Protein AF-A0A1M6I3C1-F1 (afdb_monomer_lite)

Secondary structure (DSSP, 8-state):
-----HHHHHHHHHTTT---TTB-TTTSSB----TTTT--GGGGS---HHHHHTS-TTTTTTSPPPHHHHHHH--

Radius of gyration: 16.52 Å; chains: 1; bounding box: 36×21×51 Å

Sequence (75 aa):
MGVCTLETIRYKELKKDEIDKRICPLCGKDNNCQHGQGGCWCDTVKFPKYILDLVPSDKKGKACICKSCLEKYQK

Organism: NCBI:txid1121298

InterPro domains:
  IPR032720 Cysteine-rich CWC [PF14375] (24-71)

Foldseek 3Di:
DDPPDPVVVVVCVVCVLPDDQQAAQQPRHGQPAPVVVPDDPVVVDDQDPVLLVSGPPSCRPRHDHHPVSSVVVVD

Structure (mmCIF, N/CA/C/O backbone):
data_AF-A0A1M6I3C1-F1
#
_entry.id   AF-A0A1M6I3C1-F1
#
loop_
_atom_site.group_PDB
_atom_site.id
_atom_site.type_symbol
_atom_site.label_atom_id
_atom_site.label_alt_id
_atom_site.label_comp_id
_atom_site.label_asym_id
_atom_site.label_entity_id
_atom_site.label_seq_id
_atom_site.pdbx_PDB_ins_code
_atom_site.Cartn_x
_atom_site.Cartn_y
_atom_site.Cartn_z
_atom_site.occupancy
_atom_site.B_iso_or_equiv
_atom_site.auth_seq_id
_atom_site.auth_comp_id
_atom_site.auth_asym_id
_atom_site.auth_atom_id
_atom_site.pdbx_PDB_model_num
ATOM 1 N N . MET A 1 1 ? -18.626 13.868 -35.868 1.00 41.50 1 MET A N 1
ATOM 2 C CA . MET A 1 1 ? -18.172 12.536 -36.323 1.00 41.50 1 MET A CA 1
ATOM 3 C C . MET A 1 1 ? -18.010 11.652 -35.097 1.00 41.50 1 MET A C 1
ATOM 5 O O . MET A 1 1 ? -16.968 11.670 -34.463 1.00 41.50 1 MET A O 1
ATOM 9 N N . GLY A 1 2 ? -19.085 10.978 -34.691 1.00 51.59 2 GLY A N 1
ATOM 10 C CA . GLY A 1 2 ? -19.074 10.017 -33.591 1.00 51.59 2 GLY A CA 1
ATOM 11 C C . GLY A 1 2 ? -19.297 8.634 -34.173 1.00 51.59 2 GLY A C 1
ATOM 12 O O . GLY A 1 2 ? -20.435 8.190 -34.268 1.00 51.59 2 GLY A O 1
ATOM 13 N N . VAL A 1 3 ? -18.228 7.986 -34.629 1.00 48.69 3 VAL A N 1
ATOM 14 C CA . VAL A 1 3 ? -18.295 6.578 -35.025 1.00 48.69 3 VAL A CA 1
ATOM 15 C C . VAL A 1 3 ? -18.168 5.743 -33.757 1.00 48.69 3 VAL A C 1
ATOM 17 O O . VAL A 1 3 ? -17.077 5.414 -33.308 1.00 48.69 3 VAL A O 1
ATOM 20 N N . CYS A 1 4 ? -19.307 5.466 -33.124 1.00 52.19 4 CYS A N 1
ATOM 21 C CA . CYS A 1 4 ? -19.393 4.514 -32.023 1.00 52.19 4 CYS A CA 1
ATOM 22 C C . CYS A 1 4 ? -19.337 3.100 -32.624 1.00 52.19 4 CYS A C 1
ATOM 24 O O . CYS A 1 4 ? -20.358 2.436 -32.789 1.00 52.19 4 CYS A O 1
ATOM 26 N N . THR A 1 5 ? -18.154 2.677 -33.074 1.00 55.72 5 THR A N 1
ATOM 27 C CA . THR A 1 5 ? -17.945 1.311 -33.564 1.00 55.72 5 THR A CA 1
ATOM 28 C C . THR A 1 5 ? -17.877 0.363 -32.368 1.00 55.72 5 THR A C 1
ATOM 30 O O . THR A 1 5 ? -17.270 0.685 -31.342 1.00 55.72 5 THR A O 1
ATOM 33 N N . LEU A 1 6 ? -18.474 -0.825 -32.497 1.00 56.44 6 LEU A N 1
ATOM 34 C CA . LEU A 1 6 ? -18.436 -1.897 -31.487 1.00 56.44 6 LEU A CA 1
ATOM 35 C C . LEU A 1 6 ? -16.998 -2.236 -31.032 1.00 56.4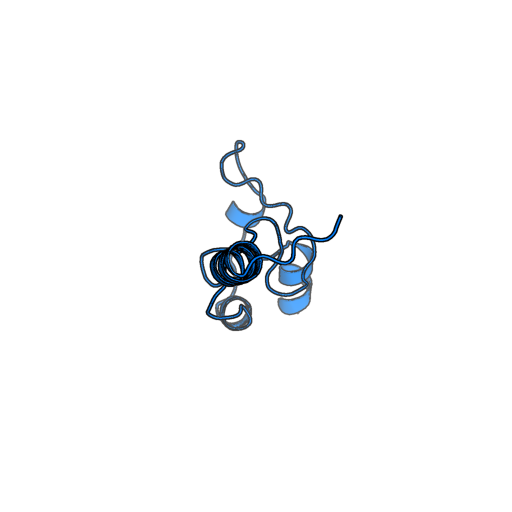4 6 LEU A C 1
ATOM 37 O O . LEU A 1 6 ? -16.784 -2.671 -29.902 1.00 56.44 6 LEU A O 1
ATOM 41 N N . GLU A 1 7 ? -15.998 -1.963 -31.874 1.00 56.75 7 GLU A N 1
ATOM 42 C CA . GLU A 1 7 ? -14.573 -2.120 -31.566 1.00 56.75 7 GLU A CA 1
ATOM 43 C C . GLU A 1 7 ? -14.071 -1.176 -30.461 1.00 56.75 7 GLU A C 1
ATOM 45 O O . GLU A 1 7 ? -13.261 -1.590 -29.633 1.00 56.75 7 GLU A O 1
ATOM 50 N N . THR A 1 8 ? -14.571 0.065 -30.372 1.00 54.72 8 THR A N 1
ATOM 51 C CA . THR A 1 8 ? -14.167 1.007 -29.304 1.00 54.72 8 THR A CA 1
ATOM 52 C C . THR A 1 8 ? -14.798 0.684 -27.951 1.00 54.72 8 THR A C 1
ATOM 54 O O . THR A 1 8 ? -14.172 0.919 -26.915 1.00 54.72 8 THR A O 1
ATOM 57 N N . ILE A 1 9 ? -16.001 0.101 -27.946 1.00 56.94 9 ILE A N 1
ATOM 58 C CA . ILE A 1 9 ? -16.643 -0.416 -26.730 1.00 56.94 9 ILE A CA 1
ATOM 59 C C . ILE A 1 9 ? -15.845 -1.618 -26.216 1.00 56.94 9 ILE A C 1
ATOM 61 O O . ILE A 1 9 ? -15.397 -1.600 -25.072 1.00 56.94 9 ILE A O 1
ATOM 65 N N . ARG A 1 10 ? -15.530 -2.580 -27.094 1.00 60.00 10 ARG A N 1
ATOM 66 C CA . ARG A 1 10 ? -14.672 -3.729 -26.770 1.00 60.00 10 ARG A CA 1
ATOM 67 C C . ARG A 1 10 ? -13.281 -3.301 -26.283 1.00 60.00 10 ARG A C 1
ATOM 69 O O . ARG A 1 10 ? -12.774 -3.871 -25.325 1.00 60.00 10 ARG A O 1
ATOM 76 N N . TYR A 1 11 ? -12.673 -2.270 -26.874 1.00 56.22 11 TYR A N 1
ATOM 77 C CA . TYR A 1 11 ? -11.372 -1.748 -26.430 1.00 56.22 11 TYR A CA 1
ATOM 78 C C . TYR A 1 11 ? -11.429 -1.070 -25.047 1.00 56.22 11 TYR A C 1
ATOM 80 O O . TYR A 1 11 ? -10.503 -1.216 -24.251 1.00 56.22 11 TYR A O 1
ATOM 88 N N . LYS A 1 12 ? -12.523 -0.366 -24.721 1.00 54.78 12 LYS A N 1
ATOM 89 C CA . LYS A 1 12 ? -12.747 0.206 -23.379 1.00 54.78 12 LYS A CA 1
ATOM 90 C C . LYS A 1 12 ? -13.054 -0.857 -22.322 1.00 54.78 12 LYS A C 1
ATOM 92 O O . LYS A 1 12 ? -12.630 -0.694 -21.183 1.00 54.78 12 LYS A O 1
ATOM 97 N N . GLU A 1 13 ? -13.747 -1.935 -22.684 1.00 57.12 13 GLU A N 1
ATOM 98 C CA . GLU A 1 13 ? -13.999 -3.068 -21.784 1.00 57.12 13 GLU A CA 1
ATOM 99 C C . GLU A 1 13 ? -12.721 -3.872 -21.498 1.00 57.12 13 GLU A C 1
ATOM 101 O O . GLU A 1 13 ? -12.477 -4.218 -20.348 1.00 57.12 13 GLU A O 1
ATOM 106 N N . LEU A 1 14 ? -11.848 -4.072 -22.494 1.00 58.91 14 LEU A N 1
ATOM 107 C CA . LEU A 1 14 ? -10.573 -4.795 -22.340 1.00 58.91 14 LEU A CA 1
ATOM 108 C C . LEU A 1 14 ? -9.504 -4.035 -21.531 1.00 58.91 14 LEU A C 1
ATOM 110 O O . LEU A 1 14 ? -8.566 -4.647 -21.026 1.00 58.91 14 LEU A O 1
ATOM 114 N N . LYS A 1 15 ? -9.620 -2.709 -21.405 1.00 55.25 15 LYS A N 1
ATOM 115 C CA . LYS A 1 15 ? -8.682 -1.851 -20.653 1.00 55.25 15 LYS A CA 1
ATOM 116 C C . LYS A 1 15 ? -9.121 -1.548 -19.217 1.00 55.25 15 LYS A C 1
ATOM 118 O O . LYS A 1 15 ? -8.404 -0.853 -18.499 1.00 55.25 15 LYS A O 1
ATOM 123 N N . LYS A 1 16 ? -10.287 -2.040 -18.788 1.00 53.16 16 LYS A N 1
ATOM 124 C CA . LYS A 1 16 ? -10.897 -1.680 -17.498 1.00 53.16 16 LYS A CA 1
ATOM 125 C C . LYS A 1 16 ? -10.128 -2.203 -16.274 1.00 53.16 16 LYS A C 1
ATOM 127 O O . LYS A 1 16 ? -10.303 -1.662 -15.186 1.00 53.16 16 LYS A O 1
ATOM 132 N N . ASP A 1 17 ? -9.243 -3.178 -16.468 1.00 60.44 17 ASP A N 1
ATOM 133 C CA . ASP A 1 17 ? -8.486 -3.848 -15.403 1.00 60.44 17 ASP A CA 1
ATOM 134 C C . ASP A 1 17 ? -7.018 -3.390 -15.277 1.00 60.44 17 ASP A C 1
ATOM 136 O O . ASP A 1 17 ? -6.226 -4.010 -14.561 1.00 60.44 17 ASP A O 1
ATOM 140 N N . GLU A 1 18 ? -6.610 -2.315 -15.963 1.00 72.06 18 GLU A N 1
ATOM 141 C CA . GLU A 1 18 ? -5.246 -1.790 -15.832 1.00 72.06 18 GLU A CA 1
ATOM 142 C C . GLU A 1 18 ? -5.079 -1.096 -14.467 1.00 72.06 18 GLU A C 1
ATOM 144 O O . GLU A 1 18 ? -5.513 0.033 -14.246 1.00 72.06 18 GLU A O 1
ATOM 149 N N . ILE A 1 19 ? -4.475 -1.805 -13.512 1.00 82.12 19 ILE A N 1
ATOM 150 C CA . ILE A 1 19 ? -4.229 -1.286 -12.163 1.00 82.12 19 ILE A CA 1
ATOM 151 C C . ILE A 1 19 ? -3.121 -0.241 -12.210 1.00 82.12 19 ILE A C 1
ATOM 153 O O . ILE A 1 19 ? -1.959 -0.559 -12.475 1.00 82.12 19 ILE A O 1
ATOM 157 N N . ASP A 1 20 ? -3.479 0.997 -11.876 1.00 90.25 20 ASP A N 1
ATOM 158 C CA . ASP A 1 20 ? -2.511 2.078 -11.751 1.00 90.25 20 ASP A CA 1
ATOM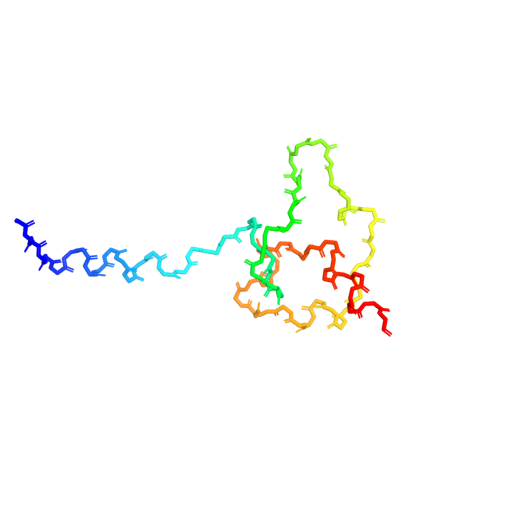 159 C C . ASP A 1 20 ? -1.652 1.895 -10.491 1.00 90.25 20 ASP A C 1
ATOM 161 O O . ASP A 1 20 ? -2.093 2.094 -9.355 1.00 90.25 20 ASP A O 1
ATOM 165 N N . LYS A 1 21 ? -0.389 1.522 -10.709 1.00 90.75 21 LYS A N 1
ATOM 166 C CA . LYS A 1 21 ? 0.598 1.280 -9.651 1.00 90.75 21 LYS A CA 1
ATOM 167 C C . LYS A 1 21 ? 0.990 2.549 -8.891 1.00 90.75 21 LYS A C 1
ATOM 169 O O . LYS A 1 21 ? 1.556 2.432 -7.804 1.00 90.75 21 LYS A O 1
ATOM 174 N N . ARG A 1 22 ? 0.716 3.740 -9.439 1.00 92.62 22 ARG A N 1
ATOM 175 C CA . ARG A 1 22 ? 1.005 5.040 -8.808 1.00 92.62 22 ARG A CA 1
ATOM 176 C C . ARG A 1 22 ? -0.114 5.503 -7.886 1.00 92.62 22 ARG A C 1
ATOM 178 O O . ARG A 1 22 ? 0.083 6.435 -7.115 1.00 92.62 22 ARG A O 1
ATOM 185 N N . ILE A 1 23 ? -1.268 4.841 -7.908 1.00 95.81 23 ILE A N 1
ATOM 186 C CA . ILE A 1 23 ? -2.415 5.217 -7.088 1.00 95.81 23 ILE A CA 1
ATOM 187 C C . ILE A 1 23 ? -2.487 4.351 -5.833 1.00 95.81 23 ILE A C 1
ATOM 189 O O . ILE A 1 23 ? -2.485 3.122 -5.881 1.00 95.81 23 ILE A O 1
ATOM 193 N N . CYS A 1 24 ? -2.589 5.004 -4.678 1.00 96.81 24 CYS A N 1
ATOM 194 C CA . CYS A 1 24 ? -2.783 4.348 -3.397 1.00 96.81 24 CYS A CA 1
ATOM 195 C C . CYS A 1 24 ? -4.119 3.591 -3.397 1.00 96.81 24 CYS A C 1
ATOM 197 O O . CYS A 1 24 ? -5.175 4.214 -3.559 1.00 96.81 24 CYS A O 1
ATOM 199 N N . PRO A 1 25 ? -4.119 2.273 -3.136 1.00 96.38 25 PRO A N 1
ATOM 200 C CA . PRO A 1 25 ? -5.332 1.470 -3.208 1.00 96.38 25 PRO A CA 1
ATOM 201 C C . PRO A 1 25 ? -6.330 1.763 -2.077 1.00 96.38 25 PRO A C 1
ATOM 203 O O . PRO A 1 25 ? -7.480 1.352 -2.184 1.00 96.38 25 PRO A O 1
ATOM 206 N N . LEU A 1 26 ? -5.909 2.473 -1.020 1.00 96.44 26 LEU A N 1
ATOM 207 C CA . LEU A 1 26 ? -6.756 2.810 0.130 1.00 96.44 26 LEU A CA 1
ATOM 208 C C . LEU A 1 26 ? -7.440 4.178 0.007 1.00 96.44 26 LEU A C 1
ATOM 210 O O . LEU A 1 26 ? -8.534 4.356 0.530 1.00 96.44 26 LEU A O 1
ATOM 214 N N . CYS A 1 27 ? -6.808 5.157 -0.650 1.00 96.88 27 CYS A N 1
ATOM 215 C CA . CYS A 1 27 ? -7.340 6.525 -0.722 1.00 96.88 27 CYS A CA 1
ATOM 216 C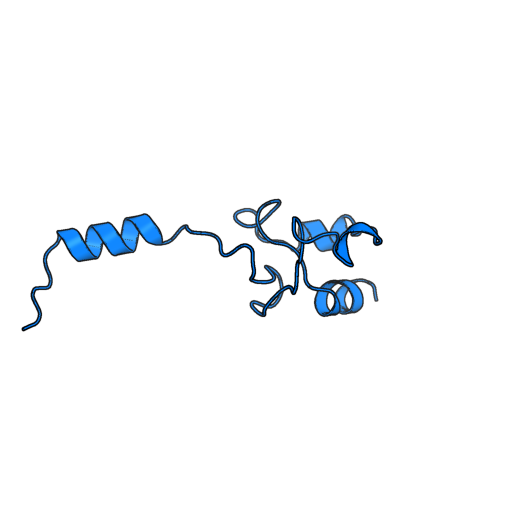 C . CYS A 1 27 ? -7.512 7.082 -2.137 1.00 96.88 27 CYS A C 1
ATOM 218 O O . CYS A 1 27 ? -8.040 8.182 -2.277 1.00 96.88 27 CYS A O 1
ATOM 220 N N . GLY A 1 28 ? -7.057 6.372 -3.173 1.00 95.38 28 GLY A N 1
ATOM 221 C CA . GLY A 1 28 ? -7.190 6.801 -4.568 1.00 95.38 28 GLY A CA 1
ATOM 222 C C . GLY A 1 28 ? -6.301 7.983 -4.974 1.00 95.38 28 GLY A C 1
ATOM 223 O O . GLY A 1 28 ? -6.414 8.458 -6.097 1.00 95.38 28 GLY A O 1
ATOM 224 N N . LYS A 1 29 ? -5.421 8.465 -4.087 1.00 96.94 29 LYS A N 1
ATOM 225 C CA . LYS A 1 29 ? -4.438 9.525 -4.376 1.00 96.94 29 LYS A CA 1
ATOM 226 C C . LYS A 1 29 ? -3.094 8.928 -4.790 1.00 96.94 29 LYS A C 1
ATOM 228 O O . LYS A 1 29 ? -2.863 7.745 -4.562 1.00 96.94 29 LYS A O 1
ATOM 233 N N . ASP A 1 30 ? -2.197 9.753 -5.322 1.00 96.19 30 ASP A N 1
ATOM 234 C CA . ASP A 1 30 ? -0.825 9.346 -5.645 1.00 96.19 30 ASP A CA 1
ATOM 235 C C . ASP A 1 30 ? -0.108 8.736 -4.420 1.00 96.19 30 ASP A C 1
ATOM 237 O O . ASP A 1 30 ? -0.174 9.268 -3.303 1.00 96.19 30 ASP A O 1
ATOM 241 N N . ASN A 1 31 ? 0.537 7.583 -4.606 1.00 95.56 31 ASN A N 1
ATOM 242 C CA . ASN A 1 31 ? 1.230 6.867 -3.538 1.00 95.56 31 ASN A CA 1
ATOM 243 C C . ASN A 1 31 ? 2.675 7.312 -3.307 1.00 95.56 31 ASN A C 1
ATOM 245 O O . ASN A 1 31 ? 3.259 6.932 -2.288 1.00 95.56 31 ASN A O 1
ATOM 249 N N . ASN A 1 32 ? 3.220 8.139 -4.200 1.00 94.19 32 ASN A N 1
ATOM 250 C CA . ASN A 1 32 ? 4.595 8.624 -4.231 1.00 94.19 32 ASN A CA 1
ATOM 251 C C . ASN A 1 32 ? 5.622 7.493 -4.083 1.00 94.19 32 ASN A C 1
ATOM 253 O O . ASN A 1 32 ? 6.686 7.671 -3.485 1.00 94.19 32 ASN A O 1
ATOM 257 N N . CYS A 1 33 ? 5.289 6.302 -4.587 1.00 92.62 33 CYS A N 1
ATOM 258 C CA . CYS A 1 33 ? 6.220 5.192 -4.624 1.00 92.62 33 CYS A CA 1
ATOM 259 C C . CYS A 1 33 ? 7.274 5.443 -5.707 1.00 92.62 33 CYS A C 1
ATOM 261 O O . CYS A 1 33 ? 6.949 5.684 -6.867 1.00 92.62 33 CYS A O 1
ATOM 263 N N . GLN A 1 34 ? 8.541 5.357 -5.313 1.00 91.00 34 GLN A N 1
ATOM 264 C CA . GLN A 1 34 ? 9.714 5.564 -6.168 1.00 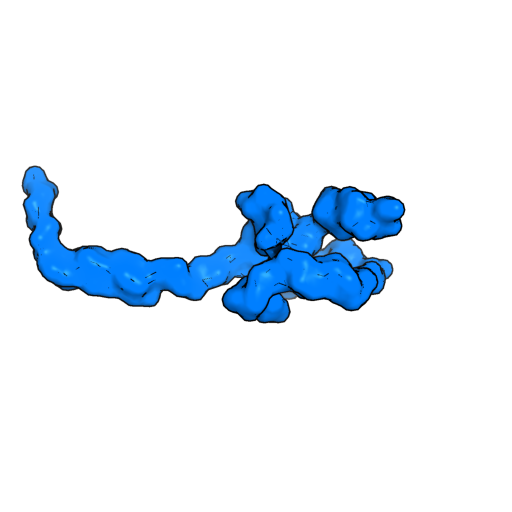91.00 34 GLN A CA 1
ATOM 265 C C . GLN A 1 34 ? 10.514 4.266 -6.342 1.00 91.00 34 GLN A C 1
ATOM 267 O O . GLN A 1 34 ? 11.713 4.284 -6.618 1.00 91.00 34 GLN A O 1
ATOM 272 N N . HIS A 1 35 ? 9.863 3.113 -6.161 1.00 85.19 35 HIS A N 1
ATOM 273 C CA . HIS A 1 35 ? 10.502 1.822 -6.383 1.00 85.19 35 HIS A CA 1
ATOM 274 C C . HIS A 1 35 ? 11.091 1.761 -7.805 1.00 85.19 35 HIS A C 1
ATOM 276 O O . HIS A 1 35 ? 10.404 2.055 -8.784 1.00 85.19 35 HIS A O 1
ATOM 282 N N . GLY A 1 36 ? 12.378 1.418 -7.910 1.00 82.19 36 GLY A N 1
ATOM 283 C CA . GLY A 1 36 ? 13.135 1.443 -9.168 1.00 82.19 36 GLY A CA 1
ATOM 284 C C . GLY A 1 36 ? 13.833 2.772 -9.502 1.00 82.19 36 GLY A C 1
ATOM 285 O O . GLY A 1 36 ? 14.532 2.828 -10.507 1.00 82.19 36 GLY A O 1
ATOM 286 N N . GLN A 1 37 ? 13.700 3.819 -8.676 1.00 85.69 37 GLN A N 1
ATOM 287 C CA . GLN A 1 37 ? 14.346 5.132 -8.876 1.00 85.69 37 GLN A CA 1
ATOM 288 C C . GLN A 1 37 ? 15.456 5.448 -7.851 1.00 85.69 37 GLN A C 1
ATOM 290 O O . GLN A 1 37 ? 15.758 6.609 -7.602 1.00 85.69 37 GLN A O 1
ATOM 295 N N . GLY A 1 38 ? 16.077 4.430 -7.246 1.00 81.06 38 GLY A N 1
ATOM 296 C CA . GLY A 1 38 ? 17.157 4.614 -6.258 1.00 81.06 38 GLY A CA 1
ATOM 297 C C . GLY A 1 38 ? 16.725 4.490 -4.792 1.00 81.06 38 GLY A C 1
ATOM 298 O O . GLY A 1 38 ? 17.562 4.613 -3.903 1.00 81.06 38 GLY A O 1
ATOM 299 N N . GLY A 1 39 ? 15.448 4.187 -4.545 1.00 86.81 39 GLY A N 1
ATOM 300 C CA . GLY A 1 39 ? 14.905 3.850 -3.227 1.00 86.81 39 GLY A CA 1
ATOM 301 C C . GLY A 1 39 ? 13.571 4.539 -2.964 1.00 86.81 39 GLY A C 1
ATOM 302 O O . GLY A 1 39 ? 13.264 5.573 -3.553 1.00 86.81 39 GLY A O 1
ATOM 303 N N . CYS A 1 40 ? 12.755 3.968 -2.081 1.00 92.06 40 CYS A N 1
ATOM 304 C CA . CYS A 1 40 ? 11.512 4.585 -1.641 1.00 92.06 40 CYS A CA 1
ATOM 305 C C . CYS A 1 40 ? 11.378 4.534 -0.117 1.00 92.06 40 CYS A C 1
ATOM 307 O O . CYS A 1 40 ? 11.845 3.609 0.541 1.00 92.06 40 CYS A O 1
ATOM 309 N N . TRP A 1 41 ? 10.668 5.506 0.462 1.00 91.00 41 TRP A N 1
ATOM 310 C CA . TRP A 1 41 ? 10.341 5.506 1.891 1.00 91.00 41 TRP A CA 1
ATOM 311 C C . TRP A 1 41 ? 9.609 4.223 2.328 1.00 91.00 41 TRP A C 1
ATOM 313 O O . TRP A 1 41 ? 9.695 3.842 3.491 1.00 91.00 41 TRP A O 1
ATOM 323 N N . CYS A 1 42 ? 8.884 3.553 1.421 1.00 92.00 42 CYS A N 1
ATOM 324 C CA . CYS A 1 42 ? 8.172 2.320 1.749 1.00 92.00 42 CYS A CA 1
ATOM 325 C C . CYS A 1 42 ? 9.115 1.144 2.039 1.00 92.00 42 CYS A C 1
ATOM 327 O O . CYS A 1 42 ? 8.695 0.194 2.692 1.00 92.00 42 CYS A O 1
ATOM 329 N N . ASP A 1 43 ? 10.376 1.221 1.601 1.00 91.50 43 ASP A N 1
ATOM 330 C CA . ASP A 1 43 ? 11.382 0.174 1.807 1.00 91.50 43 ASP A CA 1
ATOM 331 C C . ASP A 1 43 ? 11.927 0.176 3.248 1.00 91.50 43 ASP A C 1
ATOM 333 O O . ASP A 1 43 ? 12.502 -0.812 3.703 1.00 91.50 43 ASP A O 1
ATOM 337 N N . THR A 1 44 ? 11.739 1.274 3.991 1.00 90.88 44 THR A N 1
ATOM 338 C CA . THR A 1 44 ? 12.276 1.457 5.352 1.00 90.88 44 THR A CA 1
ATOM 339 C C . THR A 1 44 ? 11.247 1.218 6.456 1.00 90.88 44 THR A C 1
ATOM 341 O O . THR A 1 44 ? 11.565 1.335 7.640 1.00 90.88 44 THR A O 1
ATOM 344 N N . VAL A 1 45 ? 10.010 0.867 6.097 1.00 91.88 45 VAL A N 1
ATOM 345 C CA . VAL A 1 45 ? 8.899 0.688 7.038 1.00 91.88 45 VAL A CA 1
ATOM 346 C C . VAL A 1 45 ? 8.312 -0.715 6.943 1.00 91.88 45 VAL A C 1
ATOM 348 O O . VAL A 1 45 ? 8.329 -1.358 5.897 1.00 91.88 45 VAL A O 1
ATOM 351 N N . LYS A 1 46 ? 7.734 -1.194 8.047 1.00 92.00 46 LYS A N 1
ATOM 352 C CA . LYS A 1 46 ? 6.945 -2.429 8.052 1.00 92.00 46 LYS A CA 1
ATOM 353 C C . LYS A 1 46 ? 5.467 -2.090 7.935 1.00 92.00 46 LYS A C 1
ATOM 355 O O . LYS A 1 46 ? 4.950 -1.304 8.726 1.00 92.00 46 LYS A O 1
ATOM 360 N N . PHE A 1 47 ? 4.788 -2.722 6.983 1.00 94.25 47 PHE A N 1
ATOM 361 C CA . PHE A 1 47 ? 3.336 -2.652 6.854 1.00 94.25 47 PHE A CA 1
ATOM 362 C C . PHE A 1 47 ? 2.697 -3.722 7.752 1.00 94.25 47 PHE A C 1
ATOM 364 O O . PHE A 1 47 ? 2.901 -4.914 7.506 1.00 94.25 47 PHE A O 1
ATOM 371 N N . PRO A 1 48 ? 1.930 -3.340 8.789 1.00 94.81 48 PRO A N 1
ATOM 372 C CA . PRO A 1 48 ? 1.159 -4.292 9.575 1.00 94.81 48 PRO A CA 1
ATOM 373 C C . PRO A 1 48 ? 0.197 -5.096 8.695 1.00 94.81 48 PRO A C 1
ATOM 375 O O . PRO A 1 48 ? -0.444 -4.543 7.798 1.00 94.81 48 PRO A O 1
ATOM 378 N N . LYS A 1 49 ? 0.044 -6.392 8.995 1.00 94.75 49 LYS A N 1
ATOM 379 C CA . LYS A 1 49 ? -0.822 -7.302 8.226 1.00 94.75 49 LYS A CA 1
ATOM 380 C C . LYS A 1 49 ? -2.247 -6.761 8.077 1.00 94.75 49 LYS A C 1
ATOM 382 O O . LYS A 1 49 ? -2.796 -6.805 6.984 1.00 94.75 49 LYS A O 1
ATOM 387 N N . TYR A 1 50 ? -2.814 -6.194 9.142 1.00 94.94 50 TYR A N 1
ATOM 388 C CA . TYR A 1 50 ? -4.179 -5.672 9.107 1.00 94.94 50 TYR A CA 1
ATOM 389 C C . TYR A 1 50 ? -4.350 -4.512 8.112 1.00 94.94 50 TYR A C 1
ATOM 391 O O . TYR A 1 50 ? -5.406 -4.398 7.506 1.00 94.94 50 TYR A O 1
ATOM 399 N N . ILE A 1 51 ? -3.316 -3.692 7.874 1.00 96.00 51 ILE A N 1
ATOM 400 C CA . ILE A 1 51 ? -3.363 -2.618 6.868 1.00 96.00 51 ILE A CA 1
ATOM 401 C C . ILE A 1 51 ? -3.301 -3.210 5.456 1.00 96.00 51 ILE A C 1
ATOM 403 O O . ILE A 1 51 ? -4.023 -2.766 4.566 1.00 96.00 51 ILE A O 1
ATOM 407 N N . LEU A 1 52 ? -2.473 -4.239 5.246 1.00 95.81 52 LEU A N 1
ATOM 408 C CA . LEU A 1 52 ? -2.423 -4.969 3.974 1.00 95.81 52 LEU A CA 1
ATOM 409 C C . LEU A 1 52 ? -3.753 -5.674 3.669 1.00 95.81 52 LEU A C 1
ATOM 411 O O . LEU A 1 52 ? -4.136 -5.801 2.507 1.00 95.81 52 LEU A O 1
ATOM 415 N N . ASP A 1 53 ? -4.478 -6.097 4.704 1.00 95.62 53 ASP A N 1
ATOM 416 C CA . ASP A 1 53 ? -5.791 -6.722 4.569 1.00 95.62 53 ASP A CA 1
ATOM 417 C C . ASP A 1 53 ? -6.888 -5.733 4.138 1.00 95.62 53 ASP A C 1
ATOM 419 O O . ASP A 1 53 ? -7.854 -6.167 3.513 1.00 95.62 53 ASP A O 1
ATOM 423 N N . LEU A 1 54 ? -6.705 -4.421 4.353 1.00 95.50 54 LEU A N 1
ATOM 424 C CA . LEU A 1 54 ? -7.601 -3.370 3.840 1.00 95.50 54 LEU A CA 1
ATOM 425 C C . LEU A 1 54 ? -7.471 -3.143 2.327 1.00 95.50 54 LEU A C 1
ATOM 427 O O . LEU A 1 54 ? -8.331 -2.503 1.722 1.00 95.50 54 LEU A O 1
ATOM 431 N N . VAL A 1 55 ? -6.386 -3.612 1.704 1.00 96.06 55 VAL A N 1
ATOM 432 C CA . VAL A 1 55 ? -6.156 -3.424 0.268 1.00 96.06 55 VAL A CA 1
ATOM 433 C C . VAL A 1 55 ? -7.115 -4.324 -0.524 1.00 96.06 55 VAL A C 1
ATOM 435 O O . VAL A 1 55 ? -7.138 -5.531 -0.275 1.00 96.06 55 VAL A O 1
ATOM 438 N N . PRO A 1 56 ? -7.863 -3.791 -1.510 1.00 93.75 56 PRO A N 1
ATOM 439 C CA . PRO A 1 56 ? -8.691 -4.600 -2.403 1.00 93.75 56 PRO A CA 1
ATOM 440 C C . PRO A 1 56 ? -7.897 -5.735 -3.068 1.00 93.75 56 PRO A C 1
ATOM 442 O O . PRO A 1 56 ? -6.761 -5.527 -3.503 1.00 93.75 56 PRO A O 1
ATOM 445 N N . SER A 1 57 ? -8.472 -6.941 -3.139 1.00 92.38 57 SER A N 1
ATOM 446 C CA . SER A 1 57 ? -7.771 -8.148 -3.618 1.00 92.38 57 SER A CA 1
ATOM 447 C C . SER A 1 57 ? -7.224 -8.016 -5.039 1.00 92.38 57 SER A C 1
ATOM 449 O O . SER A 1 57 ? -6.166 -8.562 -5.340 1.00 92.38 57 SER A O 1
ATOM 451 N N . ASP A 1 58 ? -7.901 -7.257 -5.897 1.00 90.81 58 ASP A N 1
ATOM 452 C CA . ASP A 1 58 ? -7.447 -6.942 -7.248 1.00 90.81 58 ASP A CA 1
ATOM 453 C C . ASP A 1 58 ? -6.155 -6.118 -7.240 1.00 90.81 58 ASP A C 1
ATOM 455 O O . ASP A 1 58 ? -5.321 -6.339 -8.114 1.00 90.81 58 ASP A O 1
ATOM 459 N N . LYS A 1 59 ? -5.939 -5.257 -6.234 1.00 93.31 59 LYS A N 1
ATOM 460 C CA . LYS A 1 59 ? -4.798 -4.327 -6.104 1.00 93.31 59 LYS A CA 1
ATOM 461 C C . LYS A 1 59 ? -3.673 -4.820 -5.187 1.00 93.31 59 LYS A C 1
ATOM 463 O O . LYS A 1 59 ? -2.587 -4.228 -5.193 1.00 93.31 59 LYS A O 1
ATOM 468 N N . LYS A 1 60 ? -3.890 -5.891 -4.411 1.00 93.12 60 LYS A N 1
ATOM 469 C CA . LYS A 1 60 ? -2.867 -6.484 -3.529 1.00 93.12 60 LYS A CA 1
ATOM 470 C C . LYS A 1 60 ? -1.620 -6.875 -4.325 1.00 93.12 60 LYS A C 1
ATOM 472 O O . LYS A 1 60 ? -1.709 -7.516 -5.366 1.00 93.12 60 LYS A O 1
ATOM 477 N N . GLY A 1 61 ? -0.452 -6.453 -3.837 1.00 90.06 61 GLY A N 1
ATOM 478 C CA . GLY A 1 61 ? 0.842 -6.713 -4.482 1.00 90.06 61 GLY A CA 1
ATOM 479 C C . GLY A 1 61 ? 1.073 -5.977 -5.809 1.00 90.06 61 GLY A C 1
ATOM 480 O O . GLY A 1 61 ? 2.101 -6.193 -6.441 1.00 90.06 61 GLY A O 1
ATOM 481 N N . LYS A 1 62 ? 0.143 -5.114 -6.244 1.00 92.06 62 LYS A N 1
ATOM 482 C CA . LYS A 1 62 ? 0.226 -4.407 -7.533 1.00 92.06 62 LYS A CA 1
ATOM 483 C C . LYS A 1 62 ? 0.351 -2.892 -7.387 1.00 92.06 62 LYS A C 1
ATOM 485 O O . LYS A 1 62 ? 0.999 -2.273 -8.224 1.00 92.06 62 LYS A O 1
ATOM 490 N N . ALA A 1 63 ? -0.226 -2.307 -6.337 1.00 93.44 63 ALA A N 1
ATOM 491 C CA . ALA A 1 63 ? -0.126 -0.881 -6.033 1.00 93.44 63 ALA A CA 1
ATOM 492 C C . ALA A 1 63 ? 0.326 -0.651 -4.583 1.00 93.44 63 ALA A C 1
ATOM 494 O O . ALA A 1 63 ? -0.104 -1.355 -3.667 1.00 93.44 63 ALA A O 1
ATOM 495 N N . CYS A 1 64 ? 1.187 0.346 -4.370 1.00 94.50 64 CYS A N 1
ATOM 496 C CA . CYS A 1 64 ? 1.724 0.664 -3.047 1.00 94.50 64 CYS A CA 1
ATOM 497 C C . CYS A 1 64 ? 0.765 1.548 -2.240 1.00 94.50 64 CYS A C 1
ATOM 499 O O . CYS A 1 64 ? 0.085 2.419 -2.786 1.00 94.50 64 CYS A O 1
ATOM 501 N N . ILE A 1 65 ? 0.747 1.351 -0.922 1.00 96.50 65 ILE A N 1
ATOM 502 C CA . ILE A 1 65 ? 0.037 2.211 0.032 1.00 96.50 65 ILE A CA 1
ATOM 503 C C . ILE A 1 65 ? 0.862 3.487 0.248 1.00 96.50 65 ILE A C 1
ATOM 505 O O . ILE A 1 65 ? 2.075 3.414 0.422 1.00 96.50 65 ILE A O 1
ATOM 509 N N . CYS A 1 66 ? 0.216 4.655 0.258 1.00 97.00 66 CYS A N 1
ATOM 510 C CA . CYS A 1 66 ? 0.893 5.926 0.515 1.00 97.00 66 CYS A CA 1
ATOM 511 C C . CYS A 1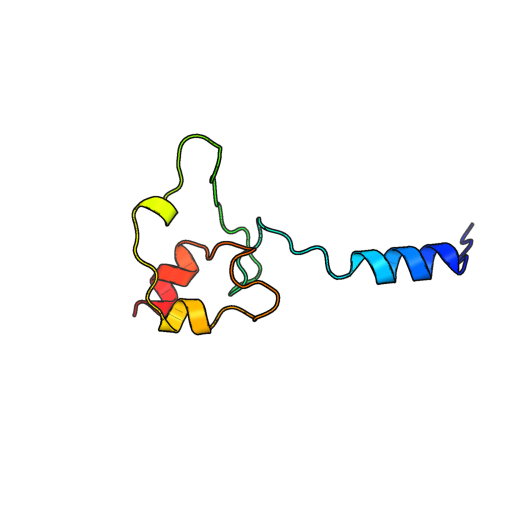 66 ? 1.245 6.113 2.002 1.00 97.00 66 CYS A C 1
ATOM 513 O O . CYS A 1 66 ? 0.581 5.564 2.887 1.00 97.00 66 CYS A O 1
ATOM 515 N N . LYS A 1 67 ? 2.244 6.960 2.282 1.00 95.69 67 LYS A N 1
ATOM 516 C CA . LYS A 1 67 ? 2.719 7.240 3.647 1.00 95.69 67 LYS A CA 1
ATOM 517 C C . LYS A 1 67 ? 1.600 7.730 4.567 1.00 95.69 67 LYS A C 1
ATOM 519 O O . LYS A 1 67 ? 1.449 7.226 5.674 1.00 95.69 67 LYS A O 1
ATOM 524 N N . SER A 1 68 ? 0.751 8.628 4.071 1.00 96.56 68 SER A N 1
ATOM 525 C CA . SER A 1 68 ? -0.368 9.170 4.847 1.00 96.56 68 SER A CA 1
ATOM 526 C C . SER A 1 68 ? -1.419 8.117 5.207 1.00 96.56 68 SER A C 1
ATOM 528 O O . SER A 1 68 ? -1.999 8.181 6.287 1.00 96.56 68 SER A O 1
ATOM 530 N N . CYS A 1 69 ? -1.659 7.118 4.350 1.00 97.25 69 CYS A N 1
ATOM 531 C CA . CYS A 1 69 ? -2.531 5.998 4.699 1.00 97.25 69 CYS A CA 1
ATOM 532 C C . CYS A 1 69 ? -1.879 5.073 5.723 1.00 97.25 69 CYS A C 1
ATOM 534 O O . CYS A 1 69 ? -2.562 4.663 6.657 1.00 97.25 69 CYS A O 1
ATOM 536 N N . LEU A 1 70 ? -0.584 4.774 5.582 1.00 96.25 70 LEU A N 1
ATOM 537 C CA . LEU A 1 70 ? 0.131 3.980 6.578 1.00 96.25 70 LEU A CA 1
ATOM 538 C C . LEU A 1 70 ? 0.022 4.626 7.968 1.00 96.25 70 LEU A C 1
ATOM 540 O O . LEU A 1 70 ? -0.423 3.974 8.904 1.00 96.25 70 LEU A O 1
ATOM 544 N N . GLU A 1 71 ? 0.323 5.920 8.078 1.00 95.00 71 GLU A N 1
ATOM 545 C CA . GLU A 1 71 ? 0.234 6.682 9.331 1.00 95.00 71 GLU A CA 1
ATOM 546 C C . GLU A 1 71 ? -1.199 6.787 9.873 1.00 95.00 71 GLU A C 1
ATOM 548 O O . GLU A 1 71 ? -1.409 6.763 11.085 1.00 95.00 71 GLU A O 1
ATOM 553 N N . LYS A 1 72 ? -2.201 6.895 8.989 1.00 95.88 72 LYS A N 1
ATOM 554 C CA . LYS A 1 72 ? -3.616 6.964 9.379 1.00 95.88 72 LYS A CA 1
ATOM 555 C C . LYS A 1 72 ? -4.104 5.664 10.013 1.00 95.88 72 LYS A C 1
ATOM 557 O O . LYS A 1 72 ? -4.853 5.728 10.979 1.00 95.88 72 LYS A O 1
ATOM 562 N N . TYR A 1 73 ? -3.729 4.517 9.449 1.00 94.69 73 TYR A N 1
ATOM 563 C CA . TYR A 1 73 ? -4.197 3.207 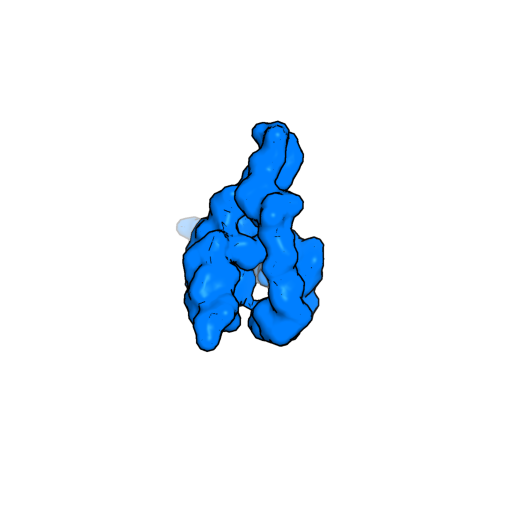9.910 1.00 94.69 73 TYR A CA 1
ATOM 564 C C . TYR A 1 73 ? -3.277 2.569 10.961 1.00 94.69 73 TYR A C 1
ATOM 566 O O . TYR A 1 73 ? -3.652 1.558 11.538 1.00 94.69 73 TYR A O 1
ATOM 574 N N . GLN A 1 74 ? -2.085 3.118 11.215 1.00 89.25 74 GLN A N 1
ATOM 575 C CA . GLN A 1 74 ? -1.196 2.678 12.303 1.00 89.25 74 GLN A CA 1
ATOM 576 C C . GLN A 1 74 ? -1.624 3.143 13.704 1.00 89.25 74 GLN A C 1
ATOM 578 O O . GLN A 1 74 ? -1.061 2.664 14.686 1.00 89.25 74 GLN A O 1
ATOM 583 N N . LYS A 1 75 ? -2.578 4.072 13.790 1.00 72.75 75 LYS A N 1
ATOM 584 C CA . LYS A 1 75 ? -3.177 4.540 15.045 1.00 72.75 75 LYS A CA 1
ATOM 585 C C . LYS A 1 75 ? -4.355 3.663 15.438 1.00 72.75 75 LYS A C 1
ATOM 587 O O . LYS A 1 75 ? -4.527 3.472 16.658 1.00 72.75 75 LYS A O 1
#

pLDDT: mean 83.77, std 16.54, range [41.5, 97.25]